Protein AF-A0A1Q7FS92-F1 (afdb_monomer_lite)

Foldseek 3Di:
DEQAEFEDDAAGAAAQDPALPPPEYENYEYQADQQDQRHHYNNGGGRVVVNCVVHVYHPHYDYHYDDDPAKDWDWAEDPVAALKIKIKIQGRVQDQKDWAQCLVRDDQQFWKFKCWPLCPPDHGQDTDGDHRGTDIGGQQFDQRDADPPCDVDGDDTPGNRITMMIMGGDD

pLDDT: mean 94.57, std 4.95, range [69.38, 98.62]

Structure (mmCIF, N/CA/C/O backbone):
data_AF-A0A1Q7FS92-F1
#
_entry.id   AF-A0A1Q7FS92-F1
#
loop_
_atom_site.group_PDB
_atom_site.id
_atom_site.type_symbol
_atom_site.label_atom_id
_atom_site.label_alt_id
_atom_site.label_comp_id
_atom_site.label_asym_id
_atom_site.label_entity_id
_atom_site.label_seq_id
_atom_site.pdbx_PDB_ins_code
_atom_site.Cartn_x
_atom_site.Cartn_y
_atom_site.Cartn_z
_atom_site.occupancy
_atom_site.B_iso_or_equiv
_atom_site.auth_seq_id
_atom_site.auth_comp_id
_atom_site.auth_asym_id
_atom_site.auth_atom_id
_atom_site.pdbx_PDB_model_num
ATOM 1 N N . MET A 1 1 ? 15.187 -10.050 -6.092 1.00 81.69 1 MET A N 1
ATOM 2 C CA . MET A 1 1 ? 13.958 -9.267 -5.834 1.00 81.69 1 MET A CA 1
ATOM 3 C C . MET A 1 1 ? 12.796 -10.089 -6.346 1.00 81.69 1 MET A C 1
ATOM 5 O O . MET A 1 1 ? 12.757 -10.322 -7.545 1.00 81.69 1 MET A O 1
ATOM 9 N N . ASN A 1 2 ? 11.911 -10.580 -5.474 1.00 92.25 2 ASN A N 1
ATOM 10 C CA . ASN A 1 2 ? 10.906 -11.571 -5.875 1.00 92.25 2 ASN A CA 1
ATOM 11 C C . ASN A 1 2 ? 9.488 -11.163 -5.467 1.00 92.25 2 ASN A C 1
ATOM 13 O O . ASN A 1 2 ? 9.304 -10.674 -4.354 1.00 92.25 2 ASN A O 1
ATOM 17 N N . ASN A 1 3 ? 8.510 -11.410 -6.344 1.00 93.25 3 ASN A N 1
ATOM 18 C CA . ASN A 1 3 ? 7.071 -11.227 -6.102 1.00 93.25 3 ASN A CA 1
ATOM 19 C C . ASN A 1 3 ? 6.657 -9.811 -5.665 1.00 93.25 3 ASN A C 1
ATOM 21 O O . ASN A 1 3 ? 5.730 -9.633 -4.873 1.00 93.25 3 ASN A O 1
ATOM 25 N N . ASN A 1 4 ? 7.343 -8.788 -6.176 1.00 92.62 4 ASN A N 1
ATOM 26 C CA . ASN A 1 4 ? 7.037 -7.399 -5.843 1.00 92.62 4 ASN A CA 1
ATOM 27 C C . ASN A 1 4 ? 6.028 -6.799 -6.815 1.00 92.62 4 ASN A C 1
ATOM 29 O O . ASN A 1 4 ? 5.906 -7.220 -7.962 1.00 92.62 4 ASN A O 1
ATOM 33 N N . THR A 1 5 ? 5.338 -5.755 -6.371 1.00 93.12 5 THR A N 1
ATOM 34 C CA . THR A 1 5 ? 4.608 -4.860 -7.268 1.00 93.12 5 THR A CA 1
ATOM 35 C C . THR A 1 5 ? 5.258 -3.495 -7.218 1.00 93.12 5 THR A C 1
ATOM 37 O O . THR A 1 5 ? 5.383 -2.909 -6.149 1.00 93.12 5 THR A O 1
ATOM 40 N N . VAL A 1 6 ? 5.694 -3.022 -8.379 1.00 93.56 6 VAL A N 1
ATOM 41 C CA . VAL A 1 6 ? 6.412 -1.759 -8.528 1.00 93.56 6 VAL A CA 1
ATOM 42 C C . VAL A 1 6 ? 5.589 -0.861 -9.434 1.00 93.56 6 VAL A C 1
ATOM 44 O O . VAL A 1 6 ? 5.214 -1.262 -10.534 1.00 93.56 6 VAL A O 1
ATOM 47 N N . VAL A 1 7 ? 5.304 0.350 -8.973 1.00 92.19 7 VAL A N 1
ATOM 48 C CA . VAL A 1 7 ? 4.514 1.345 -9.703 1.00 92.19 7 VAL A CA 1
ATOM 49 C C . VAL A 1 7 ? 5.372 2.590 -9.859 1.00 92.19 7 VAL A C 1
ATOM 51 O O . VAL A 1 7 ? 5.991 3.030 -8.892 1.00 92.19 7 VAL A O 1
ATOM 54 N N . GLY A 1 8 ? 5.438 3.146 -11.066 1.00 87.81 8 GLY A N 1
ATOM 55 C CA . GLY A 1 8 ? 6.247 4.330 -11.325 1.00 87.81 8 GLY A CA 1
ATOM 56 C C . GLY A 1 8 ? 6.034 4.897 -12.722 1.00 87.81 8 GLY A C 1
ATOM 57 O O . GLY A 1 8 ? 5.644 4.193 -13.649 1.00 87.81 8 GLY A O 1
ATOM 58 N N . THR A 1 9 ? 6.299 6.193 -12.874 1.00 87.12 9 THR A N 1
ATOM 59 C CA . THR A 1 9 ? 6.161 6.920 -14.148 1.00 87.12 9 THR A CA 1
ATOM 60 C C . THR A 1 9 ? 7.505 7.222 -14.817 1.00 87.12 9 THR A C 1
ATOM 62 O O . THR A 1 9 ? 7.544 7.497 -16.017 1.00 87.12 9 THR A O 1
ATOM 65 N N . LEU A 1 10 ? 8.609 7.133 -14.067 1.00 89.06 10 LEU A N 1
ATOM 66 C CA . LEU A 1 10 ? 9.974 7.427 -14.517 1.00 89.06 10 LEU A CA 1
ATOM 67 C C . LEU A 1 10 ? 10.794 6.130 -14.679 1.00 89.06 10 LEU A C 1
ATOM 69 O O . LEU A 1 10 ? 10.297 5.160 -15.258 1.00 89.06 10 LEU A O 1
ATOM 73 N N . GLY A 1 11 ? 12.055 6.128 -14.229 1.00 92.38 11 GLY A N 1
ATOM 74 C CA . GLY A 1 11 ? 12.917 4.943 -14.189 1.00 92.38 11 GLY A CA 1
ATOM 75 C C . GLY A 1 11 ? 12.340 3.859 -13.275 1.00 92.38 11 GLY A C 1
ATOM 76 O O . GLY A 1 11 ? 11.892 4.169 -12.174 1.00 92.38 11 GLY A O 1
ATOM 77 N N . MET A 1 12 ? 12.359 2.600 -13.722 1.00 94.31 12 MET A N 1
ATOM 78 C CA . MET A 1 12 ? 11.828 1.460 -12.958 1.00 94.31 12 MET A CA 1
ATOM 79 C C . MET A 1 12 ? 12.919 0.694 -12.216 1.00 94.31 12 MET A C 1
ATOM 81 O O . MET A 1 12 ? 12.757 0.342 -11.052 1.00 94.31 12 MET A O 1
ATOM 85 N N . VAL A 1 13 ? 14.031 0.419 -12.896 1.00 95.00 13 VAL A N 1
ATOM 86 C CA . VAL A 1 13 ? 15.175 -0.311 -12.342 1.00 95.00 13 VAL A CA 1
ATOM 87 C C . VAL A 1 13 ? 16.438 0.421 -12.751 1.00 95.00 13 VAL A C 1
ATOM 89 O O . VAL A 1 13 ? 16.561 0.823 -13.903 1.00 95.00 13 VAL A O 1
A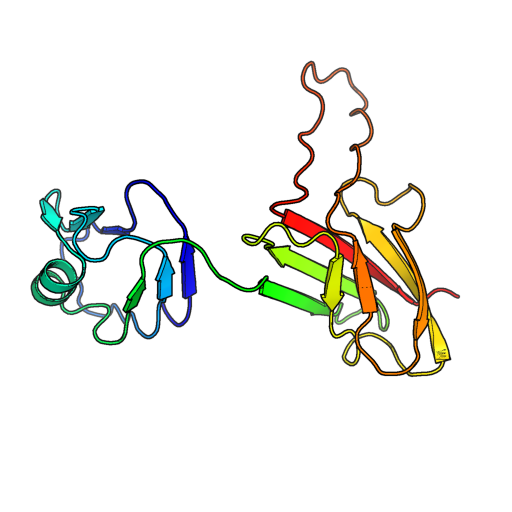TOM 92 N N . ASN A 1 14 ? 17.379 0.571 -11.823 1.00 94.44 14 ASN A N 1
ATOM 93 C CA . ASN A 1 14 ? 18.716 1.059 -12.127 1.00 94.44 14 ASN A CA 1
ATOM 94 C C . ASN A 1 14 ? 19.754 0.118 -11.517 1.00 94.44 14 ASN A C 1
ATOM 96 O O . ASN A 1 14 ? 20.053 0.201 -10.327 1.00 94.44 14 ASN A O 1
ATOM 100 N N . LEU A 1 15 ? 20.249 -0.811 -12.337 1.00 94.00 15 LEU A N 1
ATOM 101 C CA . LEU A 1 15 ? 21.253 -1.793 -11.945 1.00 94.00 15 LEU A CA 1
ATOM 102 C C . LEU A 1 15 ? 22.610 -1.420 -12.549 1.00 94.00 15 LEU A C 1
ATOM 104 O O . LEU A 1 15 ? 22.784 -1.413 -13.769 1.00 94.00 15 LEU A O 1
ATOM 108 N N . ARG A 1 16 ? 23.588 -1.124 -11.692 1.00 93.56 16 ARG A N 1
ATOM 109 C CA . ARG A 1 16 ? 24.937 -0.694 -12.106 1.00 93.56 16 ARG A CA 1
ATOM 110 C C . ARG A 1 16 ? 26.029 -1.720 -11.831 1.00 93.56 16 ARG A C 1
ATOM 112 O O . ARG A 1 16 ? 27.192 -1.462 -12.124 1.00 93.56 16 ARG A O 1
ATOM 119 N N . ASP A 1 17 ? 25.654 -2.885 -11.318 1.00 91.06 17 ASP A N 1
ATOM 120 C CA . ASP A 1 17 ? 26.620 -3.903 -10.941 1.00 91.06 17 ASP A CA 1
ATOM 121 C C . ASP A 1 17 ? 27.381 -4.466 -12.148 1.00 91.06 17 ASP A C 1
ATOM 123 O O . ASP A 1 17 ? 26.860 -4.691 -13.252 1.00 91.06 17 ASP A O 1
ATOM 127 N N . THR A 1 18 ? 28.661 -4.740 -11.908 1.00 86.62 18 THR A N 1
ATOM 128 C CA . THR A 1 18 ? 29.583 -5.330 -12.885 1.00 86.62 18 THR A CA 1
ATOM 129 C C . THR A 1 18 ? 29.322 -6.820 -13.115 1.00 86.62 18 THR A C 1
ATOM 131 O O . THR A 1 18 ? 29.848 -7.388 -14.071 1.00 86.62 18 THR A O 1
ATOM 134 N N . SER A 1 19 ? 28.457 -7.451 -12.314 1.00 89.31 19 SER A N 1
ATOM 135 C CA . SER A 1 19 ? 28.000 -8.834 -12.473 1.00 89.31 19 SER A CA 1
ATOM 136 C C . SER A 1 19 ? 26.577 -9.004 -11.938 1.00 89.31 19 SER A C 1
ATOM 138 O O . SER A 1 19 ? 26.224 -8.406 -10.929 1.00 89.31 19 SER A O 1
ATOM 140 N N . THR A 1 20 ? 25.775 -9.843 -12.597 1.00 91.94 20 THR A N 1
ATOM 141 C CA . THR A 1 20 ? 24.446 -10.276 -12.123 1.00 91.94 20 THR A CA 1
ATOM 142 C C . THR A 1 20 ? 24.471 -11.692 -11.534 1.00 91.94 20 THR A C 1
ATOM 144 O O . THR A 1 20 ? 23.435 -12.232 -11.148 1.00 91.94 20 THR A O 1
ATOM 147 N N . VAL A 1 21 ? 25.652 -12.315 -11.433 1.00 92.25 21 VAL A N 1
ATOM 148 C CA . VAL A 1 21 ? 25.813 -13.667 -10.880 1.00 92.25 21 VAL A CA 1
ATOM 149 C C . VAL A 1 21 ? 25.334 -13.707 -9.427 1.00 92.25 21 VAL A C 1
ATOM 151 O O . VAL A 1 21 ? 25.712 -12.868 -8.615 1.00 92.25 21 VAL A O 1
ATOM 154 N N . GLY A 1 22 ? 24.498 -14.696 -9.100 1.00 87.88 22 GLY A N 1
ATOM 155 C CA . GLY A 1 22 ? 23.924 -14.881 -7.761 1.00 87.88 22 GLY A CA 1
ATOM 156 C C . GLY A 1 22 ? 22.648 -14.075 -7.497 1.00 87.88 22 GLY A C 1
ATOM 157 O O . GLY A 1 22 ? 21.976 -14.313 -6.495 1.00 87.88 22 GLY A O 1
ATOM 158 N N . TRP A 1 23 ? 22.262 -13.171 -8.400 1.00 91.44 23 TRP A N 1
ATOM 159 C CA . TRP A 1 23 ? 21.005 -12.441 -8.290 1.00 91.44 23 TRP A CA 1
ATOM 160 C C . TRP A 1 23 ? 19.866 -13.295 -8.843 1.00 91.44 23 TRP A C 1
ATOM 162 O O . TRP A 1 23 ? 19.938 -13.817 -9.952 1.00 91.44 23 TRP A O 1
ATOM 172 N N . GLN A 1 24 ? 18.784 -13.414 -8.074 1.00 90.50 24 GLN A N 1
ATOM 173 C CA . GLN A 1 24 ? 17.548 -14.049 -8.526 1.00 90.50 24 GLN A CA 1
ATOM 174 C C . GLN A 1 24 ? 16.389 -13.074 -8.395 1.00 90.50 24 GLN A C 1
ATOM 176 O O . GLN A 1 24 ? 16.120 -12.529 -7.314 1.00 90.50 24 GLN A O 1
ATOM 181 N N . TRP A 1 25 ? 15.782 -12.774 -9.540 1.00 94.06 25 TRP A N 1
ATOM 182 C CA . TRP A 1 25 ? 14.650 -11.870 -9.665 1.00 94.06 25 TRP A CA 1
ATOM 183 C C . TRP A 1 25 ? 13.545 -12.589 -10.418 1.00 94.06 25 TRP A C 1
ATOM 185 O O . TRP A 1 25 ? 13.755 -13.004 -11.559 1.00 94.06 25 TRP A O 1
ATOM 195 N N . THR A 1 26 ? 12.410 -12.782 -9.755 1.00 94.88 26 THR A N 1
ATOM 196 C CA . THR A 1 26 ? 11.298 -13.561 -10.303 1.00 94.88 26 THR A CA 1
ATOM 197 C C . THR A 1 26 ? 9.947 -13.050 -9.819 1.00 94.88 26 THR A C 1
ATO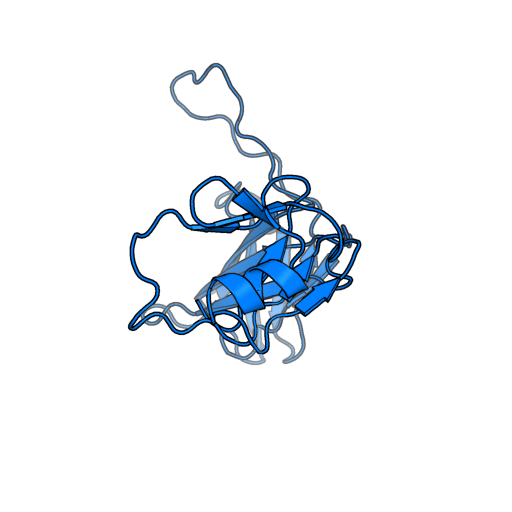M 199 O O . THR A 1 26 ? 9.776 -12.765 -8.631 1.00 94.88 26 THR A O 1
ATOM 202 N N . GLY A 1 27 ? 8.954 -13.055 -10.705 1.00 95.19 27 GLY A N 1
ATOM 203 C CA . GLY A 1 27 ? 7.551 -12.817 -10.372 1.00 95.19 27 GLY A CA 1
ATOM 204 C C . GLY A 1 27 ? 7.222 -11.369 -10.010 1.00 95.19 27 GLY A C 1
ATOM 205 O O . GLY A 1 27 ? 6.204 -11.124 -9.369 1.00 95.19 27 GLY A O 1
ATOM 206 N N . ASN A 1 28 ? 8.066 -10.398 -10.367 1.00 96.38 28 ASN A N 1
ATOM 207 C CA . ASN A 1 28 ? 7.754 -8.992 -10.128 1.00 96.38 28 ASN A CA 1
ATOM 208 C C . ASN A 1 28 ? 6.765 -8.466 -11.178 1.00 96.38 28 ASN A C 1
ATOM 210 O O . ASN A 1 28 ? 6.920 -8.704 -12.373 1.00 96.38 28 ASN A O 1
ATOM 214 N N . GLN A 1 29 ? 5.777 -7.697 -10.729 1.00 95.94 29 GLN A N 1
ATOM 215 C CA . GLN A 1 29 ? 4.825 -6.986 -11.576 1.00 95.94 29 GLN A CA 1
ATOM 216 C C . GLN A 1 29 ? 5.159 -5.492 -11.582 1.00 95.94 29 GLN A C 1
ATOM 218 O O . GLN A 1 29 ? 5.040 -4.811 -10.561 1.00 95.94 29 GLN A O 1
ATOM 223 N N . TYR A 1 30 ? 5.525 -4.972 -12.745 1.00 96.31 30 TYR A N 1
ATOM 224 C CA . TYR A 1 30 ? 5.768 -3.559 -12.993 1.00 96.31 30 TYR A CA 1
ATOM 225 C C . TYR A 1 30 ? 4.517 -2.916 -13.610 1.00 96.31 30 TYR A C 1
ATOM 227 O O . TYR A 1 30 ? 3.975 -3.401 -14.601 1.00 96.31 30 TYR A O 1
ATOM 235 N N . TRP A 1 31 ? 4.054 -1.802 -13.052 1.00 95.56 31 TRP A N 1
ATOM 236 C CA . TRP A 1 31 ? 2.996 -0.979 -13.641 1.00 95.56 31 TRP A CA 1
ATOM 237 C C . TRP A 1 31 ? 3.629 0.180 -14.404 1.00 95.56 31 T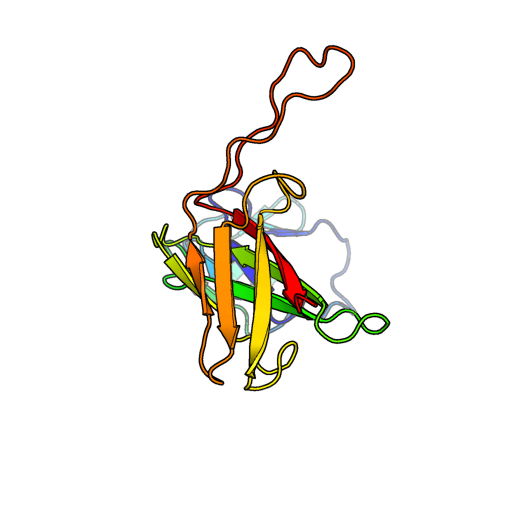RP A C 1
ATOM 239 O O . TRP A 1 31 ? 3.834 1.270 -13.872 1.00 95.56 31 TRP A O 1
ATOM 249 N N . ARG A 1 32 ? 4.047 -0.133 -15.633 1.00 95.75 32 ARG A N 1
ATOM 250 C CA . ARG A 1 32 ? 4.762 0.730 -16.574 1.00 95.75 32 ARG A CA 1
ATOM 251 C C . ARG A 1 32 ? 4.563 0.196 -17.991 1.00 95.75 32 ARG A C 1
ATOM 253 O O . ARG A 1 32 ? 4.392 -1.005 -18.181 1.00 95.75 32 ARG A O 1
ATOM 260 N N . ASP A 1 33 ? 4.630 1.083 -18.981 1.00 95.69 33 ASP A N 1
ATOM 261 C CA . ASP A 1 33 ? 4.731 0.686 -20.388 1.00 95.69 33 ASP A CA 1
ATOM 262 C C . ASP A 1 33 ? 5.939 -0.258 -20.594 1.00 95.69 33 ASP A C 1
ATOM 264 O O . ASP A 1 33 ? 7.071 0.176 -20.356 1.00 95.69 33 ASP A O 1
ATOM 268 N N . PRO A 1 34 ? 5.742 -1.518 -21.033 1.00 96.44 34 PRO A N 1
ATOM 269 C CA . PRO A 1 34 ? 6.839 -2.457 -21.274 1.00 96.44 34 PRO A CA 1
ATOM 270 C C . PRO A 1 34 ? 7.825 -1.990 -22.354 1.00 96.44 34 PRO A C 1
ATOM 272 O O . PRO A 1 34 ? 8.969 -2.447 -22.351 1.00 96.44 34 PRO A O 1
ATOM 275 N N . GLN A 1 35 ? 7.401 -1.102 -23.261 1.00 97.06 35 GLN A N 1
ATOM 276 C CA . GLN A 1 35 ? 8.221 -0.568 -24.354 1.00 97.06 35 GLN A CA 1
ATOM 277 C C . GLN A 1 35 ? 9.006 0.690 -23.958 1.00 97.06 35 GLN A C 1
ATOM 279 O O . GLN A 1 35 ? 9.908 1.117 -24.683 1.00 97.06 35 GLN A O 1
ATOM 284 N N . ALA A 1 36 ? 8.707 1.290 -22.803 1.00 96.69 36 ALA A N 1
ATOM 285 C CA . ALA A 1 36 ? 9.462 2.435 -22.324 1.00 96.69 36 ALA A CA 1
ATOM 286 C C . ALA A 1 36 ? 10.902 2.023 -21.984 1.00 96.69 36 ALA A C 1
ATOM 288 O O . ALA A 1 36 ? 11.138 1.055 -21.263 1.00 96.69 36 ALA A O 1
ATOM 289 N N . LYS A 1 37 ? 11.884 2.800 -22.452 1.00 97.38 37 LYS A N 1
ATOM 290 C CA . LYS A 1 37 ? 13.301 2.580 -22.133 1.00 97.38 37 LYS A CA 1
ATOM 291 C C . LYS A 1 37 ? 13.633 3.112 -20.738 1.00 97.38 37 LYS A C 1
ATOM 293 O O . LYS A 1 37 ? 14.241 4.169 -20.601 1.00 97.38 37 LYS A O 1
ATOM 298 N N . VAL A 1 38 ? 13.163 2.413 -19.707 1.00 97.00 38 VAL A N 1
ATOM 299 C CA . VAL A 1 38 ? 13.238 2.841 -18.295 1.00 97.00 38 VAL A CA 1
ATOM 300 C C . VAL A 1 38 ? 13.763 1.763 -17.346 1.00 97.00 38 VAL A C 1
ATOM 302 O O . VAL A 1 38 ? 13.788 1.971 -16.131 1.00 97.00 38 VAL A O 1
ATOM 305 N N . TRP A 1 39 ? 14.201 0.624 -17.882 1.00 97.31 39 TRP A N 1
ATOM 306 C CA . TRP A 1 39 ? 14.985 -0.357 -17.142 1.00 97.31 39 TRP A CA 1
ATOM 307 C C . TRP A 1 39 ? 16.455 -0.163 -17.498 1.00 97.31 39 TRP A C 1
ATOM 309 O O . TRP A 1 39 ? 16.887 -0.463 -18.610 1.00 97.31 39 TRP A O 1
ATOM 319 N N . THR A 1 40 ? 17.219 0.398 -16.569 1.00 97.12 40 THR A N 1
ATOM 320 C CA . THR A 1 40 ? 18.623 0.742 -16.771 1.00 97.12 40 THR A CA 1
ATOM 321 C C . THR A 1 40 ? 19.525 -0.408 -16.330 1.00 97.12 40 THR A C 1
ATOM 323 O O . THR A 1 40 ? 19.386 -0.939 -15.223 1.00 97.12 40 THR A O 1
ATOM 326 N N . PHE A 1 41 ? 20.479 -0.771 -17.186 1.00 96.19 41 PHE A N 1
ATOM 327 C CA . PHE A 1 41 ? 21.592 -1.654 -16.853 1.00 96.19 41 PHE A CA 1
ATOM 328 C C . PHE A 1 41 ? 22.897 -1.064 -17.390 1.00 96.19 41 PHE A C 1
ATOM 330 O O . PHE A 1 41 ? 22.993 -0.787 -18.585 1.00 96.19 41 PHE A O 1
ATOM 337 N N . ARG A 1 42 ? 23.883 -0.844 -16.505 1.00 94.31 42 ARG A N 1
ATOM 338 C CA . ARG A 1 42 ? 25.204 -0.262 -16.844 1.00 94.31 42 ARG A CA 1
ATOM 339 C C . ARG A 1 42 ? 25.090 0.985 -17.733 1.00 94.31 42 ARG A C 1
ATOM 341 O O . ARG A 1 42 ? 25.643 1.047 -18.826 1.00 94.31 42 ARG A O 1
ATOM 348 N N . ASP A 1 43 ? 24.282 1.935 -17.262 1.00 93.62 43 ASP A N 1
ATOM 349 C CA . ASP A 1 43 ? 23.999 3.233 -17.898 1.00 93.62 43 ASP A CA 1
ATOM 350 C C . ASP A 1 43 ? 23.289 3.180 -19.260 1.00 93.62 43 ASP A C 1
ATOM 352 O O . ASP A 1 43 ? 23.043 4.216 -19.875 1.00 93.62 43 ASP A O 1
ATOM 356 N N . THR A 1 44 ? 22.865 1.995 -19.703 1.00 96.44 44 THR A N 1
ATOM 357 C CA . THR A 1 44 ? 22.018 1.837 -20.886 1.00 96.44 44 THR A CA 1
ATOM 358 C C . THR A 1 44 ? 20.568 1.621 -20.474 1.00 96.44 44 THR A C 1
ATOM 360 O O . THR A 1 44 ? 20.274 0.809 -19.597 1.00 96.44 44 THR A O 1
ATOM 363 N N . ASN A 1 45 ? 19.654 2.345 -21.117 1.00 97.62 45 ASN A N 1
ATOM 364 C CA . ASN A 1 45 ? 18.217 2.232 -20.888 1.00 97.62 45 ASN A CA 1
ATOM 365 C C . ASN A 1 45 ? 17.574 1.274 -21.894 1.00 97.62 45 ASN A C 1
ATOM 367 O O . ASN A 1 45 ? 17.674 1.473 -23.107 1.00 97.62 45 ASN A O 1
ATOM 371 N N . TYR A 1 46 ? 16.849 0.286 -21.381 1.00 98.25 46 TYR A N 1
ATOM 372 C CA . TYR A 1 46 ? 16.206 -0.774 -22.149 1.00 98.25 46 TYR A CA 1
ATOM 373 C C . TYR A 1 46 ? 14.691 -0.781 -21.925 1.00 98.25 46 TYR A C 1
ATOM 375 O O . TYR A 1 46 ? 14.207 -0.369 -20.865 1.00 98.25 46 TYR A O 1
ATOM 383 N N . ALA A 1 47 ? 13.951 -1.278 -22.920 1.00 98.06 47 ALA A N 1
ATOM 384 C CA . ALA A 1 47 ? 12.612 -1.819 -22.699 1.00 98.06 47 ALA A CA 1
ATOM 385 C C . ALA A 1 47 ? 12.716 -3.092 -21.838 1.00 98.06 47 ALA A C 1
ATOM 387 O O . ALA A 1 47 ? 13.777 -3.721 -21.799 1.00 98.06 47 ALA A O 1
ATOM 388 N N . LEU A 1 48 ? 11.641 -3.499 -21.154 1.00 97.44 48 LEU A N 1
ATOM 389 C CA . LEU A 1 48 ? 11.726 -4.607 -20.189 1.00 97.44 48 LEU A CA 1
ATOM 390 C C . LEU A 1 48 ? 12.238 -5.905 -20.839 1.00 97.44 48 LEU A C 1
ATOM 392 O O . LEU A 1 48 ? 13.060 -6.600 -20.248 1.00 97.44 48 LEU A O 1
ATOM 396 N N . ALA A 1 49 ? 11.768 -6.233 -22.045 1.00 97.94 49 ALA A N 1
ATOM 397 C CA . ALA A 1 49 ? 12.179 -7.451 -22.744 1.00 97.94 49 ALA A CA 1
ATOM 398 C C . ALA A 1 49 ? 13.695 -7.473 -23.009 1.00 97.94 49 ALA A C 1
ATOM 400 O O . ALA A 1 49 ? 14.367 -8.438 -22.645 1.00 97.94 49 ALA A O 1
ATOM 401 N N . ASP A 1 50 ? 14.239 -6.382 -23.550 1.00 98.19 50 ASP A N 1
ATOM 402 C CA . ASP A 1 50 ? 15.671 -6.263 -23.842 1.00 98.19 50 ASP A CA 1
ATOM 403 C C . ASP A 1 50 ? 16.510 -6.237 -22.560 1.00 98.19 50 ASP A C 1
ATOM 405 O O . ASP A 1 50 ? 17.594 -6.817 -22.508 1.00 98.19 50 ASP A O 1
ATOM 409 N N . TRP A 1 51 ? 15.995 -5.618 -21.494 1.00 97.25 51 TRP A N 1
ATOM 410 C CA . TRP A 1 51 ? 16.662 -5.585 -20.194 1.00 97.25 51 TRP A CA 1
ATOM 411 C C . TRP A 1 51 ? 16.841 -6.989 -19.606 1.00 97.25 51 TRP A C 1
ATOM 413 O O . TRP A 1 51 ? 17.913 -7.320 -19.094 1.00 97.25 51 TRP A O 1
ATOM 423 N N . LYS A 1 52 ? 15.813 -7.841 -19.705 1.00 96.56 52 LYS A N 1
ATOM 424 C CA . LYS A 1 52 ? 15.887 -9.238 -19.248 1.00 96.56 52 LYS A CA 1
ATOM 425 C C . LYS A 1 52 ? 16.938 -10.025 -20.022 1.00 96.56 52 LYS A C 1
ATOM 427 O O . LYS A 1 52 ? 17.686 -10.789 -19.421 1.00 96.56 52 LYS A O 1
ATOM 432 N N . VAL A 1 53 ? 17.025 -9.816 -21.337 1.00 96.50 53 VAL A N 1
ATOM 433 C CA . VAL A 1 53 ? 18.055 -10.445 -22.179 1.00 96.50 53 VAL A CA 1
ATOM 434 C C . VAL A 1 53 ? 19.449 -9.958 -21.780 1.00 96.50 53 VAL A C 1
ATOM 436 O O . VAL A 1 53 ? 20.354 -10.771 -21.619 1.00 96.50 53 VAL A O 1
ATOM 439 N N . ALA A 1 54 ? 19.620 -8.651 -21.563 1.00 95.38 54 ALA A N 1
ATOM 440 C CA . ALA A 1 54 ? 20.910 -8.057 -21.216 1.00 95.38 54 ALA A CA 1
ATOM 441 C C . ALA A 1 54 ? 21.427 -8.471 -19.826 1.00 95.38 54 ALA A C 1
ATOM 443 O O . ALA A 1 54 ? 22.638 -8.534 -19.613 1.00 95.38 54 ALA A O 1
ATOM 444 N N . THR A 1 55 ? 20.529 -8.737 -18.875 1.00 95.19 55 THR A N 1
ATOM 445 C CA . THR A 1 55 ? 20.888 -9.019 -17.473 1.00 95.19 55 THR A CA 1
ATOM 446 C C . THR A 1 55 ? 20.803 -10.493 -17.088 1.00 95.19 55 THR A C 1
ATOM 448 O O . THR A 1 55 ? 21.458 -10.906 -16.128 1.00 95.19 55 THR A O 1
ATOM 451 N N . GLY A 1 56 ? 19.977 -11.274 -17.790 1.00 95.12 56 GLY A N 1
ATOM 452 C CA . GLY A 1 56 ? 19.573 -12.619 -17.380 1.00 95.12 56 GLY A CA 1
ATOM 453 C C . GLY A 1 56 ? 18.615 -12.646 -16.179 1.00 95.12 56 GLY A C 1
ATOM 454 O O . GLY A 1 56 ? 18.354 -13.718 -15.636 1.00 95.12 56 GLY A O 1
ATOM 455 N N . LEU A 1 57 ? 18.102 -11.493 -15.736 1.00 95.19 57 LEU A N 1
ATOM 456 C CA . LEU A 1 57 ? 17.241 -11.361 -14.558 1.00 95.19 57 LEU A CA 1
ATOM 457 C C . LEU A 1 57 ? 15.767 -11.210 -14.946 1.00 95.19 57 LEU A C 1
ATOM 459 O O . LEU A 1 57 ? 15.436 -10.794 -16.053 1.00 95.19 57 LEU A O 1
ATOM 463 N N . GLY A 1 58 ? 14.862 -11.517 -14.012 1.00 94.94 58 GLY A N 1
ATOM 464 C CA . GLY A 1 58 ? 13.444 -11.187 -14.160 1.00 94.94 58 GLY A CA 1
ATOM 465 C C . GLY A 1 58 ? 12.733 -11.983 -15.251 1.00 94.94 58 GLY A C 1
ATOM 466 O O . GLY A 1 58 ? 11.779 -11.480 -15.841 1.00 94.94 58 GLY A O 1
ATOM 467 N N . ALA A 1 59 ? 13.173 -13.209 -15.559 1.00 95.31 59 ALA A N 1
ATOM 468 C CA . ALA A 1 59 ? 12.593 -14.017 -16.639 1.00 95.31 59 ALA A CA 1
ATOM 469 C C . ALA A 1 59 ? 11.054 -14.087 -16.554 1.00 95.31 59 ALA A C 1
ATOM 471 O O . ALA A 1 59 ? 10.365 -13.915 -17.560 1.00 95.31 59 ALA A O 1
ATOM 472 N N . THR A 1 60 ? 10.518 -14.221 -15.339 1.00 96.25 60 THR A N 1
ATOM 473 C CA . THR A 1 60 ? 9.077 -14.284 -15.056 1.00 96.25 60 THR A CA 1
ATOM 474 C C . THR A 1 60 ? 8.427 -12.941 -14.716 1.00 96.25 60 THR A C 1
ATOM 476 O O . THR A 1 60 ? 7.220 -12.902 -14.494 1.00 96.25 60 THR A O 1
ATOM 479 N N . ASP A 1 61 ? 9.182 -11.844 -14.684 1.00 97.00 61 ASP A N 1
ATOM 480 C CA . ASP A 1 61 ? 8.641 -10.520 -14.370 1.00 97.00 61 ASP A CA 1
ATOM 481 C C . ASP A 1 61 ? 7.719 -10.025 -15.493 1.00 97.00 61 ASP A C 1
ATOM 483 O O . ASP A 1 61 ? 7.866 -10.412 -16.649 1.00 97.00 61 ASP A O 1
ATOM 487 N N . GLN A 1 62 ? 6.767 -9.151 -15.198 1.00 96.62 62 GLN A N 1
ATOM 488 C CA . GLN A 1 62 ? 5.821 -8.631 -16.189 1.00 96.62 62 GLN A CA 1
ATOM 489 C C . GLN A 1 62 ? 5.706 -7.117 -16.077 1.00 96.62 62 GLN A C 1
ATOM 491 O O . GLN A 1 62 ? 5.861 -6.565 -14.990 1.00 96.62 62 GLN A O 1
ATOM 496 N N . ALA A 1 63 ? 5.428 -6.443 -17.194 1.00 96.88 63 ALA A N 1
ATOM 497 C CA . ALA A 1 63 ? 5.089 -5.024 -17.206 1.00 96.88 63 ALA A CA 1
ATOM 498 C C . ALA A 1 63 ? 3.734 -4.798 -17.872 1.00 96.88 63 ALA A C 1
ATOM 500 O O . ALA A 1 63 ? 3.437 -5.364 -18.924 1.00 96.88 63 ALA A O 1
ATOM 501 N N . THR A 1 64 ? 2.915 -3.958 -17.250 1.00 95.75 64 THR A N 1
ATOM 502 C CA . THR A 1 64 ? 1.582 -3.595 -17.731 1.00 95.75 64 THR A CA 1
ATOM 503 C C . THR A 1 64 ? 1.408 -2.087 -17.634 1.00 95.75 64 THR A C 1
ATOM 505 O O . THR A 1 64 ? 1.697 -1.492 -16.598 1.00 95.75 64 THR A O 1
ATOM 508 N N . LEU A 1 65 ? 0.938 -1.459 -18.712 1.00 94.25 65 LEU A N 1
ATOM 509 C CA . LEU A 1 65 ? 0.645 -0.029 -18.723 1.00 94.25 65 LEU A CA 1
ATOM 510 C C . LEU A 1 65 ? -0.503 0.301 -17.754 1.00 94.25 65 LEU A C 1
ATOM 512 O O . LEU A 1 65 ? -1.488 -0.430 -17.681 1.00 94.25 65 LEU A O 1
ATOM 516 N N . GLY A 1 66 ? -0.394 1.435 -17.062 1.00 90.69 66 GLY A N 1
ATOM 517 C CA . GLY A 1 66 ? -1.411 1.934 -16.138 1.00 90.69 66 GLY A CA 1
ATOM 518 C C . GLY A 1 66 ? -0.989 1.769 -14.683 1.00 90.69 66 GLY A C 1
ATOM 519 O O . GLY A 1 66 ? 0.186 1.913 -14.358 1.00 90.69 66 GLY A O 1
ATOM 520 N N . GLN A 1 67 ? -1.958 1.480 -13.820 1.00 89.94 67 GLN A N 1
ATOM 521 C CA . GLN A 1 67 ? -1.780 1.329 -12.377 1.00 89.94 67 GLN A CA 1
ATOM 522 C C . GLN A 1 67 ? -2.553 0.107 -11.865 1.00 89.94 67 GLN A C 1
ATOM 524 O O . GLN A 1 67 ? -3.488 -0.333 -12.542 1.00 89.94 67 GLN A O 1
ATOM 529 N N . PRO A 1 68 ? -2.211 -0.432 -10.678 1.00 93.56 68 PRO A N 1
ATOM 530 C CA . PRO A 1 68 ? -2.972 -1.519 -10.075 1.00 93.56 68 PRO A CA 1
ATOM 531 C C . PRO A 1 68 ? -4.471 -1.212 -10.039 1.00 93.56 68 PRO A C 1
ATOM 533 O O . PRO A 1 68 ? -4.882 -0.186 -9.507 1.00 93.56 68 PRO A O 1
ATOM 536 N N . GLY A 1 69 ? -5.289 -2.118 -10.582 1.00 93.31 69 GLY A N 1
ATOM 537 C CA . GLY A 1 69 ? -6.751 -1.977 -10.583 1.00 93.31 69 GLY A CA 1
ATOM 538 C C . GLY A 1 69 ? -7.412 -2.289 -9.236 1.00 93.31 69 GLY A C 1
ATOM 539 O O . GLY A 1 69 ? -8.612 -2.087 -9.085 1.00 93.31 69 GLY A O 1
ATOM 540 N N . GLN A 1 70 ? -6.645 -2.789 -8.266 1.00 94.00 70 GLN A N 1
ATOM 541 C CA . GLN A 1 70 ? -7.109 -3.106 -6.917 1.00 94.00 70 GLN A CA 1
ATOM 542 C C . GLN A 1 70 ? -6.125 -2.564 -5.872 1.00 94.00 70 GLN A C 1
ATOM 544 O O . GLN A 1 70 ? -4.916 -2.539 -6.139 1.00 94.00 70 GLN A O 1
ATOM 549 N N . PRO A 1 71 ? -6.612 -2.167 -4.683 1.00 95.69 71 PRO A N 1
ATOM 550 C CA . PRO A 1 71 ? -5.756 -1.831 -3.555 1.00 95.69 71 PRO A CA 1
ATOM 551 C C . PRO A 1 71 ? -4.902 -3.028 -3.125 1.00 95.69 71 PRO A C 1
ATOM 553 O O . PRO A 1 71 ? -5.268 -4.188 -3.334 1.00 95.69 71 PRO A O 1
ATOM 556 N N . ARG A 1 72 ? -3.771 -2.760 -2.472 1.00 95.25 72 ARG A N 1
ATOM 557 C CA . ARG A 1 72 ? -2.982 -3.788 -1.779 1.00 95.25 72 ARG A CA 1
ATOM 558 C C . ARG A 1 72 ? -3.031 -3.53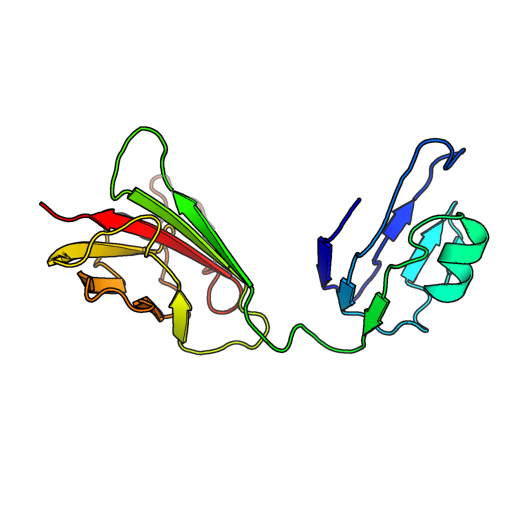1 -0.290 1.00 95.25 72 ARG A C 1
ATOM 560 O O . ARG A 1 72 ? -2.668 -2.453 0.171 1.00 95.25 72 ARG A O 1
ATOM 567 N N . VAL A 1 73 ? -3.472 -4.550 0.431 1.00 97.44 73 VAL A N 1
ATOM 568 C CA . VAL A 1 73 ? -3.680 -4.521 1.873 1.00 97.44 73 VAL A CA 1
ATOM 569 C C . VAL A 1 73 ? -2.662 -5.443 2.526 1.00 97.44 73 VAL A C 1
ATOM 571 O O . VAL A 1 73 ? -2.514 -6.598 2.128 1.00 97.44 73 VAL A O 1
ATOM 574 N N . PHE A 1 74 ? -1.978 -4.934 3.541 1.00 97.56 74 PHE A N 1
ATOM 575 C CA . PHE A 1 74 ? -1.068 -5.698 4.380 1.00 97.56 74 PHE A CA 1
ATOM 576 C C . PHE A 1 74 ? -1.512 -5.555 5.827 1.00 97.56 74 PHE A C 1
ATOM 578 O O . PHE A 1 74 ? -1.563 -4.443 6.343 1.00 97.56 74 PHE A O 1
ATOM 585 N N . VAL A 1 75 ? -1.807 -6.670 6.492 1.00 98.31 75 VAL A N 1
ATOM 586 C CA . VAL A 1 75 ? -2.158 -6.682 7.915 1.00 98.31 75 VAL A CA 1
ATOM 587 C C . VAL A 1 75 ? -1.056 -7.396 8.677 1.00 98.31 75 VAL A C 1
ATOM 589 O O . VAL A 1 75 ? -0.756 -8.561 8.422 1.00 98.31 75 VAL A O 1
ATOM 592 N N . ARG A 1 76 ? -0.444 -6.688 9.623 1.00 98.12 76 ARG A N 1
ATOM 593 C CA . ARG A 1 76 ? 0.588 -7.222 10.507 1.00 98.12 76 ARG A CA 1
ATOM 594 C C . ARG A 1 76 ? 0.072 -7.230 11.938 1.00 98.12 76 ARG A C 1
ATOM 596 O O . ARG A 1 76 ? 0.087 -6.199 12.610 1.00 98.12 76 ARG A O 1
ATOM 603 N N . ALA A 1 77 ? -0.362 -8.402 12.394 1.00 97.94 77 ALA A N 1
ATOM 604 C CA . ALA A 1 77 ? -0.727 -8.624 13.787 1.00 97.94 77 ALA A CA 1
ATOM 605 C C . ALA A 1 77 ? 0.476 -8.403 14.718 1.00 97.94 77 ALA A C 1
ATOM 607 O O . ALA A 1 77 ? 1.617 -8.739 14.382 1.00 97.94 77 ALA A O 1
ATOM 608 N N . ASN A 1 78 ? 0.221 -7.836 15.893 1.00 97.44 78 ASN A N 1
ATOM 609 C CA . ASN A 1 78 ? 1.212 -7.714 16.949 1.00 97.44 78 ASN A CA 1
ATOM 610 C C . ASN A 1 78 ? 1.349 -9.065 17.666 1.00 97.44 78 ASN A C 1
ATOM 612 O O . ASN A 1 78 ? 0.389 -9.592 18.220 1.00 97.44 78 ASN A O 1
ATOM 616 N N . GLN A 1 79 ? 2.562 -9.611 17.669 1.00 95.69 79 GLN A N 1
ATOM 617 C CA . GLN A 1 79 ? 2.869 -10.905 18.286 1.00 95.69 79 GLN A CA 1
ATOM 618 C C . GLN A 1 79 ? 2.797 -10.900 19.825 1.00 95.69 79 GLN A C 1
ATOM 620 O O . GLN A 1 79 ? 2.737 -11.966 20.428 1.00 95.69 79 GLN A O 1
ATOM 625 N N . TYR A 1 80 ? 2.807 -9.723 20.459 1.00 96.06 80 TYR A N 1
ATOM 626 C CA . TYR A 1 80 ? 2.828 -9.570 21.919 1.00 96.06 80 TYR A CA 1
ATOM 627 C C . TYR A 1 80 ? 1.521 -9.012 22.493 1.00 96.06 80 TYR A C 1
ATOM 629 O O . TYR A 1 80 ? 1.298 -9.093 23.697 1.00 96.06 80 TYR A O 1
ATOM 637 N N . GLU A 1 81 ? 0.647 -8.470 21.645 1.00 95.94 81 GLU A N 1
ATOM 638 C CA . GLU A 1 81 ? -0.621 -7.857 22.046 1.00 95.94 81 GLU A CA 1
ATOM 639 C C . GLU A 1 81 ? -1.755 -8.411 21.170 1.00 95.94 81 GLU A C 1
ATOM 641 O O . GLU A 1 81 ? -2.049 -7.856 20.106 1.00 95.94 81 GLU A O 1
ATOM 646 N N . PRO A 1 82 ? -2.393 -9.525 21.580 1.00 96.12 82 PRO A N 1
ATOM 647 C CA . PRO A 1 82 ? -3.523 -10.092 20.851 1.00 96.12 82 PRO A CA 1
ATOM 648 C C . PRO A 1 82 ? -4.650 -9.071 20.658 1.00 96.12 82 PRO A C 1
ATOM 650 O O . PRO A 1 82 ? -5.014 -8.355 21.590 1.00 96.12 82 PRO A O 1
ATOM 653 N N . GLY A 1 83 ? -5.225 -9.024 19.455 1.00 97.31 83 GLY A N 1
ATOM 654 C CA . GLY A 1 83 ? -6.227 -8.018 19.095 1.00 97.31 83 GLY A CA 1
ATOM 655 C C . GLY A 1 83 ? -5.644 -6.703 18.575 1.00 97.31 83 GLY A C 1
ATOM 656 O O . GLY A 1 83 ? -6.412 -5.796 18.271 1.00 97.31 83 GLY A O 1
ATOM 657 N N . ARG A 1 84 ? -4.315 -6.576 18.450 1.00 98.31 84 ARG A N 1
ATOM 658 C CA . ARG A 1 84 ? -3.656 -5.387 17.895 1.00 98.31 84 ARG A CA 1
ATOM 659 C C . ARG A 1 84 ? -2.967 -5.691 16.568 1.00 98.31 84 ARG A C 1
ATOM 661 O O . ARG A 1 84 ? -2.281 -6.704 16.441 1.00 98.31 84 ARG A O 1
ATOM 668 N N . ALA A 1 85 ? -3.096 -4.802 15.586 1.00 98.50 85 ALA A N 1
ATOM 669 C CA . ALA A 1 85 ? -2.402 -4.914 14.303 1.00 98.50 85 ALA A CA 1
ATOM 670 C C . ALA A 1 85 ? -2.137 -3.552 13.657 1.00 98.50 85 ALA A C 1
ATOM 672 O O . ALA A 1 85 ? -2.824 -2.574 13.941 1.00 98.50 85 ALA A O 1
ATOM 673 N N . ILE A 1 86 ? -1.168 -3.516 12.742 1.00 98.62 86 ILE A N 1
ATOM 674 C CA . ILE A 1 86 ? -1.043 -2.439 11.756 1.00 98.62 86 ILE A CA 1
ATOM 675 C C . ILE A 1 86 ? -1.607 -2.938 10.429 1.00 98.62 86 ILE A C 1
ATOM 677 O O . ILE A 1 86 ? -1.163 -3.972 9.927 1.00 98.62 86 ILE A O 1
ATOM 681 N N . ALA A 1 87 ? -2.563 -2.207 9.864 1.00 98.50 87 ALA A N 1
ATOM 682 C CA . ALA A 1 87 ? -3.077 -2.432 8.520 1.00 98.50 87 ALA A CA 1
ATOM 683 C C . ALA A 1 87 ? -2.580 -1.319 7.588 1.00 98.50 87 ALA A C 1
ATOM 685 O O . ALA A 1 87 ? -2.884 -0.151 7.801 1.00 98.50 87 ALA A O 1
ATOM 686 N N . THR A 1 88 ? -1.813 -1.663 6.560 1.00 98.50 88 THR A N 1
ATOM 687 C CA . THR A 1 88 ? -1.326 -0.734 5.532 1.00 98.50 88 THR A CA 1
ATOM 688 C C . THR A 1 88 ? -2.102 -0.961 4.247 1.00 98.50 88 THR A C 1
ATOM 690 O O . THR A 1 88 ? -2.133 -2.084 3.740 1.00 98.50 88 THR A O 1
ATOM 693 N N . VAL A 1 89 ? -2.690 0.100 3.701 1.00 98.25 89 VAL A N 1
ATOM 694 C CA . VAL A 1 89 ? -3.450 0.054 2.454 1.00 98.25 89 VAL A CA 1
ATOM 695 C C . VAL A 1 89 ? -2.812 0.990 1.436 1.00 98.25 89 VAL A C 1
ATOM 697 O O . VAL A 1 89 ? -2.818 2.205 1.607 1.00 98.25 89 VAL A O 1
ATOM 700 N N . PHE A 1 90 ? -2.293 0.413 0.355 1.00 96.75 90 PHE A N 1
ATOM 701 C CA . PHE A 1 90 ? -1.933 1.150 -0.853 1.00 96.75 90 PHE A CA 1
ATOM 702 C C . PHE A 1 90 ? -3.128 1.142 -1.805 1.00 96.75 90 PHE A C 1
ATOM 704 O O . PHE A 1 90 ? -3.544 0.079 -2.274 1.00 96.75 90 PHE A O 1
ATOM 711 N N . ASN A 1 91 ? -3.687 2.310 -2.092 1.00 96.62 91 ASN A N 1
ATOM 712 C CA . ASN A 1 91 ? -4.964 2.473 -2.780 1.00 96.62 91 ASN A CA 1
ATOM 713 C C . ASN A 1 91 ? -4.796 3.238 -4.096 1.00 96.62 91 ASN A C 1
ATOM 715 O O . ASN A 1 91 ? -5.416 4.269 -4.320 1.00 96.62 91 ASN A O 1
ATOM 719 N N . TRP A 1 92 ? -3.993 2.685 -5.009 1.00 93.19 92 TRP A N 1
ATOM 720 C CA . TRP A 1 92 ? -3.820 3.235 -6.363 1.00 93.19 92 TRP A CA 1
ATOM 721 C C . TRP A 1 92 ? -5.127 3.496 -7.136 1.00 93.19 92 TRP A C 1
ATOM 723 O O . TRP A 1 92 ? -5.168 4.464 -7.889 1.00 93.19 92 TRP A O 1
ATOM 733 N N . PRO A 1 93 ? -6.211 2.702 -6.992 1.00 93.81 93 PRO A N 1
ATOM 734 C CA . PRO A 1 93 ? -7.468 3.014 -7.675 1.00 93.81 93 PRO A CA 1
ATOM 735 C C . PRO A 1 93 ? -8.251 4.181 -7.053 1.00 93.81 93 PRO A C 1
ATOM 737 O O . PRO A 1 93 ? -9.322 4.506 -7.560 1.00 93.81 93 PRO A O 1
ATOM 740 N N . HIS A 1 94 ? -7.772 4.771 -5.952 1.00 95.31 94 HIS A N 1
ATOM 741 C CA . HIS A 1 94 ? -8.454 5.818 -5.186 1.00 95.31 94 HIS A CA 1
ATOM 742 C C . HIS A 1 94 ? -9.881 5.423 -4.764 1.00 95.31 94 HIS A C 1
ATOM 744 O O . HIS A 1 94 ? -10.813 6.227 -4.827 1.00 95.31 94 HIS A O 1
ATOM 750 N N . GLN A 1 95 ? -10.079 4.172 -4.333 1.00 97.19 95 GLN A N 1
ATOM 751 C CA . GLN A 1 95 ? -11.367 3.741 -3.783 1.00 97.19 95 GLN A CA 1
ATOM 752 C C . GLN A 1 95 ? -11.670 4.544 -2.513 1.00 97.19 95 GLN A C 1
ATOM 754 O O . GLN A 1 95 ? -10.768 4.771 -1.712 1.00 97.19 95 GLN A O 1
ATOM 759 N N . GLY A 1 96 ? -12.925 4.955 -2.304 1.00 97.62 96 GLY A N 1
ATOM 760 C CA . GLY A 1 96 ? -13.312 5.701 -1.096 1.00 97.62 96 GLY A CA 1
ATOM 761 C C . GLY A 1 96 ? -13.264 4.857 0.183 1.00 97.62 96 GLY A C 1
ATOM 762 O O . GLY A 1 96 ? -13.068 5.383 1.277 1.00 97.62 96 GLY A O 1
ATOM 763 N N . THR A 1 97 ? -13.402 3.541 0.039 1.00 98.12 97 THR A N 1
ATOM 764 C CA . THR A 1 97 ? -13.345 2.564 1.128 1.00 98.12 97 THR A CA 1
ATOM 765 C C . THR A 1 97 ? -12.723 1.266 0.635 1.00 98.12 97 THR A C 1
ATOM 767 O O . THR A 1 97 ? -12.961 0.888 -0.512 1.00 98.12 97 THR A O 1
ATOM 770 N N . VAL A 1 98 ? -12.012 0.550 1.504 1.00 98.44 98 VAL A N 1
ATOM 771 C CA . VAL A 1 98 ? -11.362 -0.724 1.176 1.00 98.44 98 VAL A CA 1
ATOM 772 C C . VAL A 1 98 ? -11.743 -1.793 2.205 1.00 98.44 98 VAL A C 1
ATOM 774 O O . VAL A 1 98 ? -11.611 -1.549 3.406 1.00 98.44 98 VAL A O 1
ATOM 777 N N . PRO A 1 99 ? -12.214 -2.981 1.778 1.00 98.19 99 PRO A N 1
ATOM 778 C CA . PRO A 1 99 ? -12.436 -4.102 2.683 1.00 98.19 99 PRO A CA 1
ATOM 779 C C . PRO A 1 99 ? -11.099 -4.695 3.145 1.00 98.19 99 PRO A C 1
ATOM 781 O O . PRO A 1 99 ? -10.248 -5.046 2.327 1.00 98.19 99 PRO A O 1
ATOM 784 N N . VAL A 1 100 ? -10.927 -4.843 4.458 1.00 98.44 100 VAL A N 1
ATOM 785 C CA . VAL A 1 100 ? -9.725 -5.411 5.080 1.00 98.44 100 VAL A CA 1
ATOM 786 C C . VAL A 1 100 ? -10.090 -6.645 5.896 1.00 98.44 100 VAL A C 1
ATOM 788 O O . VAL A 1 100 ? -10.966 -6.602 6.760 1.00 98.44 100 VAL A O 1
ATOM 791 N N . ASP A 1 101 ? -9.405 -7.755 5.628 1.00 98.06 101 ASP A N 1
ATOM 792 C CA . ASP A 1 101 ? -9.528 -8.977 6.422 1.00 98.06 101 ASP A CA 1
ATOM 793 C C . ASP A 1 101 ? -8.764 -8.831 7.747 1.00 98.06 101 ASP A C 1
ATOM 795 O O . ASP A 1 101 ? -7.541 -8.677 7.764 1.00 98.06 101 ASP A O 1
ATOM 799 N N . LEU A 1 102 ? -9.499 -8.875 8.860 1.00 98.06 102 LEU A N 1
ATOM 800 C CA . LEU A 1 102 ? -8.966 -8.801 10.221 1.00 98.06 102 LEU A CA 1
ATOM 801 C C . LEU A 1 102 ? -9.169 -10.108 11.000 1.00 98.06 102 LEU A C 1
ATOM 803 O O . LEU A 1 102 ? -8.975 -10.127 12.213 1.00 98.06 102 LEU A O 1
ATOM 807 N N . SER A 1 103 ? -9.520 -11.211 10.332 1.00 97.50 103 SER A N 1
ATOM 808 C CA . SER A 1 103 ? -9.795 -12.509 10.968 1.00 97.50 103 SER A CA 1
ATOM 809 C C . SER A 1 103 ? -8.594 -13.099 11.715 1.00 97.50 103 SER A C 1
ATOM 811 O O . SER A 1 103 ? -8.762 -13.786 12.720 1.00 97.50 103 SER A O 1
ATOM 813 N N . GLY A 1 104 ? -7.373 -12.785 11.273 1.00 95.94 104 GLY A N 1
ATOM 814 C CA . GLY A 1 104 ? -6.132 -13.128 11.977 1.00 95.94 104 GLY A CA 1
ATOM 815 C C . GLY A 1 104 ? -5.816 -12.240 13.190 1.00 95.94 104 GLY A C 1
ATOM 816 O O . GLY A 1 104 ? -4.830 -12.492 13.879 1.00 95.94 104 GLY A O 1
ATOM 817 N N . VAL A 1 105 ? -6.609 -11.192 13.441 1.00 97.81 105 VAL A N 1
ATOM 818 C CA . VAL A 1 105 ? -6.382 -10.188 14.498 1.00 97.81 105 VAL A CA 1
ATOM 819 C C . VAL A 1 105 ? -7.514 -10.195 15.527 1.00 97.81 105 VAL A C 1
ATOM 821 O O . VAL A 1 105 ? -7.240 -10.167 16.725 1.00 97.81 105 VAL A O 1
ATOM 824 N N . LEU A 1 106 ? -8.766 -10.239 15.066 1.00 98.06 106 LEU A N 1
ATOM 825 C CA . LEU A 1 106 ? -9.982 -10.123 15.870 1.00 98.06 106 LEU A CA 1
ATOM 826 C C . LEU A 1 106 ? -10.792 -11.421 15.830 1.00 98.06 106 LEU A C 1
ATOM 828 O O . LEU A 1 106 ? -10.858 -12.110 14.811 1.00 98.06 106 LEU A O 1
ATOM 832 N N . LYS A 1 107 ? -11.461 -11.735 16.938 1.00 97.69 107 LYS A N 1
ATOM 833 C CA . LYS A 1 107 ? -12.407 -12.850 17.053 1.00 97.69 107 LYS A CA 1
ATOM 834 C C . LYS A 1 107 ? -13.835 -12.341 16.947 1.00 97.69 107 LYS A C 1
ATOM 836 O O . LYS A 1 107 ? -14.125 -11.192 17.272 1.00 97.69 107 LYS A O 1
ATOM 841 N N . ILE A 1 108 ? -14.746 -13.197 16.487 1.00 98.31 108 ILE A N 1
ATOM 842 C CA . ILE A 1 108 ? -16.171 -12.852 16.426 1.00 98.31 108 ILE A CA 1
ATOM 843 C C . ILE A 1 108 ? -16.646 -12.442 17.825 1.00 98.31 108 ILE A C 1
ATOM 845 O O . ILE A 1 108 ? -16.403 -13.160 18.794 1.00 98.31 108 ILE A O 1
ATOM 849 N N . GLY A 1 109 ? -17.311 -11.292 17.916 1.00 97.94 109 GLY A N 1
ATOM 850 C CA . GLY A 1 109 ? -17.765 -10.705 19.177 1.00 97.94 109 GLY A CA 1
ATOM 851 C C . GLY A 1 109 ? -16.780 -9.726 19.824 1.00 97.94 109 GLY A C 1
ATOM 852 O O . GLY A 1 109 ? -17.188 -9.004 20.731 1.00 97.94 109 GLY A O 1
ATOM 853 N N . ASP A 1 110 ? -15.531 -9.635 19.351 1.00 98.38 110 ASP A N 1
ATOM 854 C CA . ASP A 1 110 ? -14.593 -8.614 19.824 1.00 98.38 110 ASP A CA 1
ATOM 855 C C . ASP A 1 110 ? -15.099 -7.221 19.434 1.00 98.38 110 ASP A C 1
ATOM 857 O O . ASP A 1 110 ? -15.409 -6.956 18.268 1.00 98.38 110 ASP A O 1
ATOM 861 N N . ARG A 1 111 ? -15.142 -6.302 20.400 1.00 98.31 111 ARG A N 1
ATOM 862 C CA . ARG A 1 111 ? -15.256 -4.874 20.097 1.00 98.31 111 ARG A CA 1
ATOM 863 C C . ARG A 1 111 ? -13.917 -4.375 19.581 1.00 98.31 111 ARG A C 1
ATOM 865 O O . ARG A 1 111 ? -12.872 -4.807 20.061 1.00 98.31 111 ARG A O 1
ATOM 872 N N . PHE A 1 112 ? -13.931 -3.473 18.614 1.00 98.50 112 PHE A N 1
ATOM 873 C CA . PHE A 1 112 ? -12.702 -2.953 18.031 1.00 98.50 112 PHE A CA 1
ATOM 874 C C . PHE A 1 112 ? -12.802 -1.472 17.698 1.00 98.50 112 PHE A C 1
ATOM 876 O O . PHE A 1 112 ? -13.883 -0.929 17.454 1.00 98.50 112 PHE A O 1
ATOM 883 N N . GLU A 1 113 ? -11.628 -0.863 17.630 1.00 98.38 113 GLU A N 1
ATOM 884 C CA . GLU A 1 113 ? -11.394 0.484 17.143 1.00 98.38 113 GLU A CA 1
ATOM 885 C C . GLU A 1 113 ? -10.289 0.442 16.091 1.00 98.38 113 GLU A C 1
ATOM 887 O O . GLU A 1 113 ? -9.321 -0.319 16.193 1.00 98.38 113 GLU A O 1
ATOM 892 N N . VAL A 1 114 ? -10.447 1.268 15.065 1.00 98.50 114 VAL A N 1
ATOM 893 C CA . VAL A 1 114 ? -9.454 1.481 14.021 1.00 98.50 114 VAL A CA 1
ATOM 894 C C . VAL A 1 114 ? -9.142 2.963 13.973 1.00 98.50 114 VAL A C 1
ATOM 896 O O . VAL A 1 114 ? -10.035 3.776 13.751 1.00 98.50 114 VAL A O 1
ATOM 899 N N . HIS A 1 115 ? -7.875 3.313 14.153 1.00 98.50 115 HIS A N 1
ATOM 900 C CA . HIS A 1 115 ? -7.381 4.684 14.062 1.00 98.50 115 HIS A CA 1
ATOM 901 C C . HIS A 1 115 ? -6.463 4.818 12.854 1.00 98.50 115 HIS A C 1
ATOM 903 O O . HIS A 1 115 ? -5.667 3.919 12.587 1.00 98.50 115 HIS A O 1
ATOM 909 N N . ASN A 1 116 ? -6.530 5.939 12.138 1.00 98.12 116 ASN A N 1
ATOM 910 C CA . ASN A 1 116 ? -5.494 6.270 11.164 1.00 98.12 116 ASN A CA 1
ATOM 911 C C . ASN A 1 116 ? -4.222 6.666 11.929 1.00 98.12 116 ASN A C 1
ATOM 913 O O . ASN A 1 116 ? -4.286 7.452 12.870 1.00 98.12 116 ASN A O 1
ATOM 917 N N . VAL A 1 117 ? -3.059 6.133 11.552 1.00 97.00 117 VAL A N 1
ATOM 918 C CA . VAL A 1 117 ? -1.812 6.389 12.293 1.00 97.00 117 VAL A CA 1
ATOM 919 C C . VAL A 1 117 ? -1.339 7.841 12.208 1.00 97.00 117 VAL A C 1
ATOM 921 O O . VAL A 1 117 ? -0.512 8.247 13.021 1.00 97.00 117 VAL A O 1
ATOM 924 N N . GLN A 1 118 ? -1.850 8.627 11.253 1.00 95.69 118 GLN A N 1
ATOM 925 C CA . GLN A 1 118 ? -1.604 10.068 11.213 1.00 95.69 118 GLN A CA 1
ATOM 926 C C . GLN A 1 118 ? -2.356 10.824 12.324 1.00 95.69 118 GLN A C 1
ATOM 928 O O . GLN A 1 118 ? -2.000 11.965 12.589 1.00 95.69 118 GLN A O 1
ATOM 933 N N . ASP A 1 119 ? -3.345 10.208 12.986 1.00 95.31 119 ASP A N 1
ATOM 934 C CA . ASP A 1 119 ? -4.098 10.770 14.116 1.00 95.31 119 ASP A CA 1
ATOM 935 C C . ASP A 1 119 ? -4.497 9.672 15.129 1.00 95.31 119 ASP A C 1
ATOM 937 O O . ASP A 1 119 ? -5.662 9.305 15.282 1.00 95.31 119 ASP A O 1
ATOM 941 N N . LEU A 1 120 ? -3.498 9.098 15.814 1.00 93.88 120 LEU A N 1
ATOM 942 C CA . LEU A 1 120 ? -3.685 7.959 16.733 1.00 93.88 120 LEU A CA 1
ATOM 943 C C . LEU A 1 120 ? -4.519 8.266 17.980 1.00 93.88 120 LEU A C 1
ATOM 945 O O . LEU A 1 120 ? -5.021 7.338 18.609 1.00 93.88 120 LEU A O 1
ATOM 949 N N . TRP A 1 121 ? -4.610 9.537 18.361 1.00 92.25 121 TRP A N 1
ATOM 950 C CA . TRP A 1 121 ? -5.333 9.983 19.555 1.00 92.25 121 TRP A CA 1
ATOM 951 C C . TRP A 1 121 ? -6.639 10.707 19.213 1.00 92.25 121 TRP A C 1
ATOM 953 O O . TRP A 1 121 ? -7.318 11.199 20.114 1.00 92.25 121 TRP A O 1
ATOM 963 N N . GLY A 1 122 ? -6.969 10.801 17.925 1.00 93.25 122 GLY A N 1
ATOM 964 C CA . GLY A 1 122 ? -8.223 11.352 17.442 1.00 93.25 122 GLY A CA 1
ATOM 965 C C . GLY A 1 122 ? -9.385 10.371 17.552 1.00 93.25 122 GLY A C 1
ATOM 966 O O . GLY A 1 122 ? -9.348 9.379 18.276 1.00 93.25 122 GLY A O 1
ATOM 967 N N . THR A 1 123 ? -10.455 10.660 16.814 1.00 95.19 123 THR A N 1
ATOM 968 C CA . THR A 1 123 ? -11.621 9.767 16.754 1.00 95.19 123 THR A CA 1
ATOM 969 C C . THR A 1 123 ? -11.286 8.529 15.915 1.00 95.19 123 THR A C 1
ATOM 971 O O . THR A 1 123 ? -10.737 8.689 14.819 1.00 95.19 123 THR A O 1
ATOM 974 N N . PRO A 1 124 ? -11.650 7.309 16.354 1.00 97.31 124 PRO A N 1
ATOM 975 C CA . PRO A 1 124 ? -11.501 6.130 15.516 1.00 97.31 124 PRO A CA 1
ATOM 976 C C . PRO A 1 124 ? -12.232 6.316 14.180 1.00 97.31 124 PRO A C 1
ATOM 978 O O . PRO A 1 124 ? -13.399 6.707 14.139 1.00 97.31 124 PRO A O 1
ATOM 981 N N . VAL A 1 125 ? -11.565 5.990 13.075 1.00 97.75 125 VAL A N 1
ATOM 982 C CA . VAL A 1 125 ? -12.150 6.063 11.726 1.00 97.75 125 VAL A CA 1
ATOM 983 C C . VAL A 1 125 ? -13.155 4.940 11.471 1.00 97.75 125 VAL A C 1
ATOM 985 O O . VAL A 1 125 ? -13.976 5.020 10.559 1.00 97.75 125 VAL A O 1
ATOM 988 N N . THR A 1 126 ? -13.095 3.864 12.255 1.00 98.00 126 THR A N 1
ATOM 989 C CA . THR A 1 126 ? -14.057 2.759 12.226 1.00 98.00 126 THR A CA 1
ATOM 990 C C . THR A 1 126 ? -14.096 2.103 13.600 1.00 98.00 126 THR A C 1
ATOM 992 O O . THR A 1 126 ? -13.051 1.843 14.193 1.00 98.00 126 THR A O 1
ATOM 995 N N . THR A 1 127 ? -15.291 1.803 14.104 1.00 98.12 127 THR A N 1
ATOM 996 C CA . THR A 1 127 ? -15.487 1.002 15.319 1.00 98.12 127 THR A CA 1
ATOM 997 C C . THR A 1 127 ? -16.601 -0.005 15.092 1.00 98.12 127 THR A C 1
ATOM 999 O O . THR A 1 127 ? -17.400 0.128 14.160 1.00 98.12 127 THR A O 1
ATOM 1002 N N . GLY A 1 128 ? -16.672 -1.027 15.937 1.00 97.75 128 GLY A N 1
ATOM 1003 C CA . GLY A 1 128 ? -17.786 -1.960 15.896 1.00 97.75 128 GLY A CA 1
ATOM 1004 C C . GLY A 1 128 ? -17.554 -3.207 16.725 1.00 97.75 128 GLY A C 1
ATOM 1005 O O . GLY A 1 128 ? -16.627 -3.290 17.526 1.00 97.75 128 GLY A O 1
ATOM 1006 N N . THR A 1 129 ? -18.427 -4.190 16.516 1.00 98.19 129 THR A N 1
ATOM 1007 C CA . THR A 1 129 ? -18.233 -5.564 16.988 1.00 98.19 129 THR A CA 1
ATOM 1008 C C . THR A 1 129 ? -17.902 -6.433 15.784 1.00 98.19 129 THR A C 1
ATOM 1010 O O . THR A 1 129 ? -18.624 -6.408 14.787 1.00 98.19 129 THR A O 1
ATOM 1013 N N . TYR A 1 130 ? -16.799 -7.171 15.846 1.00 98.44 130 TYR A N 1
ATOM 1014 C CA . TYR A 1 130 ? -16.325 -7.967 14.726 1.00 98.44 130 TYR A CA 1
ATOM 1015 C C . TYR A 1 130 ? -17.263 -9.152 14.467 1.00 98.44 130 TYR A C 1
ATOM 1017 O O . TYR A 1 130 ? -17.495 -9.984 15.343 1.00 98.44 130 TYR A O 1
ATOM 1025 N N . GLY A 1 131 ? -17.810 -9.221 13.251 1.00 97.38 131 GLY A N 1
ATOM 1026 C CA . GLY A 1 131 ? -18.770 -10.249 12.835 1.00 97.38 131 GLY A CA 1
ATOM 1027 C C . GLY A 1 131 ? -18.164 -11.432 12.073 1.00 97.38 131 GLY A C 1
ATOM 1028 O O . GLY A 1 131 ? -18.907 -12.316 11.664 1.00 97.38 131 GLY A O 1
ATOM 1029 N N . GLY A 1 132 ? -16.842 -11.455 11.853 1.00 94.75 132 GLY A N 1
ATOM 1030 C CA . GLY A 1 132 ? -16.157 -12.528 11.112 1.00 94.75 132 GLY A CA 1
ATOM 1031 C C . GLY A 1 132 ? -15.966 -12.282 9.609 1.00 94.75 132 GLY A C 1
ATOM 1032 O O . GLY A 1 132 ? -15.403 -13.138 8.935 1.00 94.75 132 GLY A O 1
ATOM 1033 N N . GLY A 1 133 ? -16.412 -11.136 9.087 1.00 95.25 133 GLY A N 1
ATOM 1034 C CA . GLY A 1 133 ? -16.175 -10.698 7.705 1.00 95.25 133 GLY A CA 1
ATOM 1035 C C . GLY A 1 133 ? -15.151 -9.564 7.607 1.00 95.25 133 GLY A C 1
ATOM 1036 O O . GLY A 1 133 ? -14.626 -9.103 8.616 1.00 95.25 133 GLY A O 1
ATOM 1037 N N . ALA A 1 134 ? -14.895 -9.078 6.391 1.00 97.31 134 ALA A N 1
ATOM 1038 C CA . ALA A 1 134 ? -14.010 -7.933 6.188 1.00 97.31 134 ALA A CA 1
ATOM 1039 C C . ALA A 1 134 ? -14.550 -6.667 6.877 1.00 97.31 134 ALA A C 1
ATOM 1041 O O . ALA A 1 134 ? -15.751 -6.390 6.847 1.00 97.31 134 ALA A O 1
ATOM 1042 N N . VAL A 1 135 ? -13.648 -5.876 7.454 1.00 98.44 135 VAL A N 1
ATOM 1043 C CA . VAL A 1 135 ? -13.959 -4.555 8.006 1.00 98.44 135 VAL A CA 1
ATOM 1044 C C . VAL A 1 135 ? -13.702 -3.507 6.931 1.00 98.44 135 VAL A C 1
ATOM 1046 O O . VAL A 1 135 ? -12.646 -3.498 6.300 1.00 98.44 135 VAL A O 1
ATOM 1049 N N . ILE A 1 136 ? -14.684 -2.641 6.694 1.00 98.38 136 ILE A N 1
ATOM 1050 C CA . ILE A 1 136 ? -14.597 -1.582 5.688 1.00 98.38 136 ILE A CA 1
ATOM 1051 C C . ILE A 1 136 ? -13.818 -0.408 6.273 1.00 98.38 136 ILE A C 1
ATOM 1053 O O . ILE A 1 136 ? -14.288 0.221 7.217 1.00 98.38 136 ILE A O 1
ATOM 1057 N N . LEU A 1 137 ? -12.643 -0.116 5.713 1.00 98.38 137 LEU A N 1
ATOM 1058 C CA . LEU A 1 137 ? -11.817 1.013 6.133 1.00 98.38 137 LEU A CA 1
ATOM 1059 C C . LEU A 1 137 ? -11.988 2.192 5.169 1.00 98.38 137 LEU A C 1
ATOM 1061 O O . LEU A 1 137 ? -11.910 1.992 3.952 1.00 98.38 137 LEU A O 1
ATOM 1065 N N . PRO A 1 138 ? -12.215 3.415 5.671 1.00 98.00 138 PRO A N 1
ATOM 1066 C CA . PRO A 1 138 ? -12.281 4.601 4.834 1.00 98.00 138 PRO A CA 1
ATOM 1067 C C . PRO A 1 138 ? -10.876 5.012 4.383 1.00 98.00 138 PRO A C 1
ATOM 1069 O O . PRO A 1 138 ? -9.939 5.005 5.174 1.00 98.00 138 PRO A O 1
ATOM 1072 N N . MET A 1 139 ? -10.742 5.392 3.114 1.00 98.06 139 MET A N 1
ATOM 1073 C CA . MET A 1 139 ? -9.465 5.785 2.501 1.00 98.06 139 MET A CA 1
ATOM 1074 C C . MET A 1 139 ? -9.390 7.285 2.223 1.00 98.06 139 MET A C 1
ATOM 1076 O O . MET A 1 139 ? -8.623 7.748 1.388 1.00 98.06 139 MET A O 1
ATOM 1080 N N . ASN A 1 140 ? -10.241 8.085 2.856 1.00 94.00 140 ASN A N 1
ATOM 1081 C CA . ASN A 1 140 ? -10.214 9.529 2.678 1.00 94.00 140 ASN A CA 1
ATOM 1082 C C . ASN A 1 140 ? -9.083 10.191 3.473 1.00 94.00 140 ASN A C 1
ATOM 1084 O O . ASN A 1 140 ? -9.001 11.410 3.390 1.00 94.00 140 ASN A O 1
ATOM 1088 N N . GLY A 1 141 ? -8.251 9.449 4.218 1.00 93.62 141 GLY A N 1
ATOM 1089 C CA . GLY A 1 141 ? -7.239 9.945 5.153 1.00 93.62 141 GLY A CA 1
ATOM 1090 C C . GLY A 1 141 ? -7.773 10.855 6.266 1.00 93.62 141 GLY A C 1
ATOM 1091 O O . GLY A 1 141 ? -8.932 11.270 6.277 1.00 93.62 141 GLY A O 1
ATOM 1092 N N . VAL A 1 142 ? -6.888 11.243 7.181 1.00 95.06 142 VAL A N 1
ATOM 1093 C CA . VAL A 1 142 ? -7.172 12.221 8.248 1.00 95.06 142 VAL A CA 1
ATOM 1094 C C . VAL A 1 142 ? -6.286 13.453 8.093 1.00 95.06 142 VAL A C 1
ATOM 1096 O O . VAL A 1 142 ? -5.256 13.400 7.424 1.00 95.06 142 VAL A O 1
ATOM 1099 N N . THR A 1 143 ? -6.692 14.581 8.673 1.00 92.25 143 THR A N 1
ATOM 1100 C CA . THR A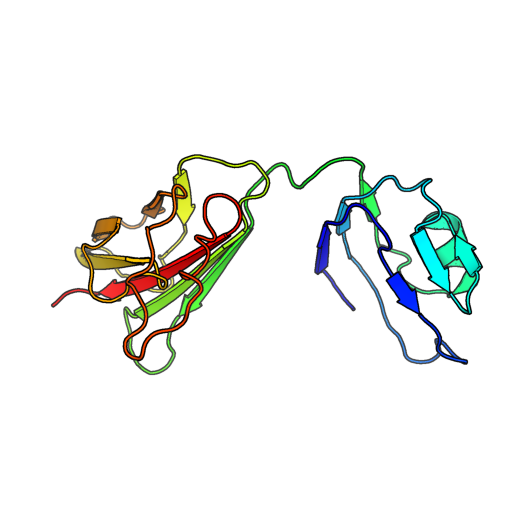 1 143 ? -5.805 15.746 8.788 1.00 92.25 143 THR A CA 1
ATOM 1101 C C . THR A 1 143 ? -4.849 15.488 9.950 1.00 92.25 143 THR A C 1
ATOM 1103 O O . THR A 1 143 ? -5.329 15.396 11.079 1.00 92.25 143 THR A O 1
ATOM 1106 N N . PRO A 1 144 ? -3.528 15.368 9.720 1.00 91.50 144 PRO A N 1
ATOM 1107 C CA . PRO A 1 144 ? -2.596 15.111 10.809 1.00 91.50 144 PRO A CA 1
ATOM 1108 C C . PRO A 1 144 ? -2.579 16.287 11.801 1.00 91.50 144 PRO A C 1
ATOM 1110 O O . PRO A 1 144 ? -2.639 17.444 11.364 1.00 91.50 144 PRO A O 1
ATOM 1113 N N . PRO A 1 145 ? -2.466 16.037 13.117 1.00 89.06 145 PRO A N 1
ATOM 1114 C CA . PRO A 1 145 ? -2.345 17.100 14.100 1.00 89.06 145 PRO A CA 1
ATOM 1115 C C . PRO A 1 145 ? -1.047 17.889 13.882 1.00 89.06 145 PRO A C 1
ATOM 1117 O O . PRO A 1 145 ? -0.039 17.366 13.395 1.00 89.06 145 PRO A O 1
ATOM 1120 N N . LEU A 1 146 ? -1.063 19.172 14.251 1.00 85.94 146 LEU A N 1
ATOM 1121 C CA . LEU A 1 146 ? 0.110 20.032 14.115 1.00 85.94 146 LEU A CA 1
ATOM 1122 C C . LEU A 1 146 ? 1.243 19.560 15.043 1.00 85.94 146 LEU A C 1
ATOM 1124 O O . LEU A 1 146 ? 0.996 19.317 16.228 1.00 85.94 146 LEU A O 1
ATOM 1128 N N . PRO A 1 147 ? 2.492 19.479 14.550 1.00 82.44 147 PRO A N 1
ATOM 1129 C CA . PRO A 1 147 ? 3.636 19.170 15.389 1.00 82.44 147 PRO A CA 1
ATOM 1130 C C . PRO A 1 147 ? 3.820 20.222 16.483 1.00 82.44 147 PRO A C 1
ATOM 1132 O O . PRO A 1 147 ? 3.815 21.428 16.222 1.00 82.44 147 PRO A O 1
ATOM 1135 N N . ILE A 1 148 ? 4.061 19.765 17.709 1.00 81.94 148 ILE A N 1
ATOM 1136 C CA . ILE A 1 148 ? 4.516 20.638 18.792 1.00 81.94 148 ILE A CA 1
ATOM 1137 C C . ILE A 1 148 ? 5.966 21.045 18.492 1.00 81.94 148 ILE A C 1
ATOM 1139 O O . ILE A 1 148 ? 6.782 20.204 18.122 1.00 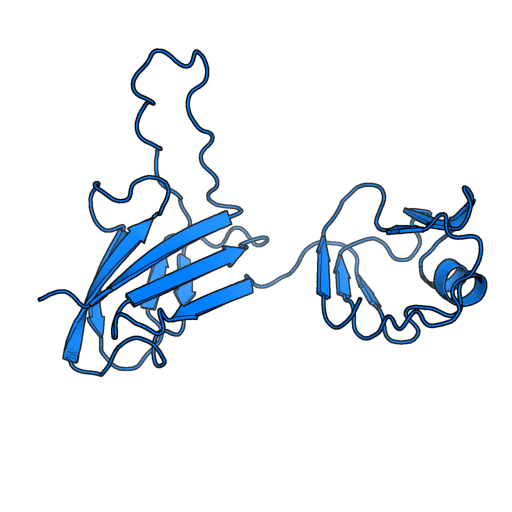81.94 148 ILE A O 1
ATOM 1143 N N . GLY A 1 149 ? 6.295 22.329 18.655 1.00 81.19 149 GLY A N 1
ATOM 1144 C CA . GLY A 1 149 ? 7.661 22.836 18.455 1.00 81.19 149 GLY A CA 1
ATOM 1145 C C . GLY A 1 149 ? 7.900 23.611 17.155 1.00 81.19 149 GLY A C 1
ATOM 1146 O O . GLY A 1 149 ? 9.049 23.875 16.820 1.00 81.19 149 GLY A O 1
ATOM 1147 N N . GLY A 1 150 ? 6.843 24.017 16.441 1.00 69.38 150 GLY A N 1
ATOM 1148 C CA . GLY A 1 150 ? 6.944 25.072 15.424 1.00 69.38 150 GLY A CA 1
ATOM 1149 C C . GLY A 1 150 ? 7.535 24.644 14.080 1.00 69.38 150 GLY A C 1
ATOM 1150 O O . GLY A 1 150 ? 8.132 25.474 13.397 1.00 69.38 150 GLY A O 1
ATOM 1151 N N . SER A 1 151 ? 7.367 23.377 13.678 1.00 77.31 151 SER A N 1
ATOM 1152 C CA . SER A 1 151 ? 7.647 22.978 12.291 1.00 77.31 151 SER A CA 1
ATOM 1153 C C . SER A 1 151 ? 6.887 23.909 11.335 1.00 77.31 151 SER A C 1
ATOM 1155 O O . SER A 1 151 ? 5.663 24.007 11.448 1.00 77.31 151 SER A O 1
ATOM 1157 N N . PRO A 1 152 ? 7.566 24.580 10.387 1.00 74.44 152 PRO A N 1
ATOM 1158 C CA . PRO A 1 152 ? 6.908 25.504 9.467 1.00 74.44 152 PRO A CA 1
ATOM 1159 C C . PRO A 1 152 ? 6.016 24.779 8.450 1.00 74.44 152 PRO A C 1
ATOM 1161 O O . PRO A 1 152 ? 5.164 25.402 7.825 1.00 74.44 152 PRO A O 1
ATOM 1164 N N . ALA A 1 153 ? 6.206 23.467 8.281 1.00 79.38 153 ALA A N 1
ATOM 1165 C CA . ALA A 1 153 ? 5.403 22.632 7.403 1.00 79.38 153 ALA A CA 1
ATOM 1166 C C . ALA A 1 153 ? 4.457 21.747 8.220 1.00 79.38 153 ALA A C 1
ATOM 1168 O O . ALA A 1 153 ? 4.891 21.007 9.112 1.00 79.38 153 ALA A O 1
ATOM 1169 N N . ALA A 1 154 ? 3.171 21.804 7.870 1.00 80.94 154 ALA A N 1
ATOM 1170 C CA . ALA A 1 154 ? 2.187 20.838 8.331 1.00 80.94 154 ALA A CA 1
ATOM 1171 C C . ALA A 1 154 ? 2.504 19.448 7.744 1.00 80.94 154 ALA A C 1
ATOM 1173 O O . ALA A 1 154 ? 2.969 19.364 6.600 1.00 80.94 154 ALA A O 1
ATOM 1174 N N . PRO A 1 155 ? 2.254 18.355 8.484 1.00 86.19 155 PRO A N 1
ATOM 1175 C CA . PRO A 1 155 ? 2.429 17.019 7.942 1.00 86.19 155 PRO A CA 1
ATOM 1176 C C . PRO A 1 155 ? 1.491 16.794 6.753 1.00 86.19 155 PRO A C 1
ATOM 1178 O O . PRO A 1 155 ? 0.330 17.206 6.762 1.00 86.19 155 PRO A O 1
ATOM 1181 N N . ILE A 1 156 ? 2.005 16.128 5.723 1.00 90.88 156 ILE A N 1
ATOM 1182 C CA . ILE A 1 156 ? 1.243 15.830 4.512 1.00 90.88 156 ILE A CA 1
ATOM 1183 C C . ILE A 1 156 ? 0.278 14.684 4.812 1.00 90.88 156 ILE A C 1
ATOM 1185 O O . ILE A 1 156 ? 0.672 13.642 5.338 1.00 90.88 156 ILE A O 1
ATOM 1189 N N . LYS A 1 157 ? -0.987 14.872 4.450 1.00 94.00 157 LYS A N 1
ATOM 1190 C CA . LYS A 1 157 ? -1.994 13.813 4.447 1.00 94.00 157 LYS A CA 1
ATOM 1191 C C . LYS A 1 157 ? -1.666 12.782 3.367 1.00 94.00 157 LYS A C 1
ATOM 1193 O O . LYS A 1 157 ? -1.439 13.164 2.222 1.00 94.00 157 LYS A O 1
ATOM 1198 N N . THR A 1 158 ? -1.647 11.500 3.722 1.00 95.00 158 THR A N 1
ATOM 1199 C CA . THR A 1 158 ? -1.247 10.429 2.791 1.00 95.00 158 THR A CA 1
ATOM 1200 C C . THR A 1 158 ? -2.415 9.815 2.020 1.00 95.00 158 THR A C 1
ATOM 1202 O O . THR A 1 158 ? -2.215 9.298 0.921 1.00 95.00 158 THR A O 1
ATOM 1205 N N . GLY A 1 159 ? -3.635 9.880 2.560 1.00 94.12 159 GLY A N 1
ATOM 1206 C CA . GLY A 1 159 ? -4.834 9.440 1.849 1.00 94.12 159 GLY A CA 1
ATOM 1207 C C . GLY A 1 159 ? -5.209 10.388 0.691 1.00 94.12 159 GLY A C 1
ATOM 1208 O O . GLY A 1 159 ? -5.034 11.604 0.824 1.00 94.12 159 GLY A O 1
ATOM 1209 N N . PRO A 1 160 ? -5.775 9.876 -0.419 1.00 95.69 160 PRO A N 1
ATOM 1210 C CA . PRO A 1 160 ? -6.293 8.517 -0.560 1.00 95.69 160 PRO A CA 1
ATOM 1211 C C . PRO A 1 160 ? -5.298 7.483 -1.085 1.00 95.69 160 PRO A C 1
ATOM 1213 O O . PRO A 1 160 ? -5.660 6.312 -1.133 1.00 95.69 160 PRO A O 1
ATOM 1216 N N . ASP A 1 161 ? -4.083 7.877 -1.469 1.00 94.31 161 ASP A N 1
ATOM 1217 C CA . ASP A 1 161 ? -3.079 6.977 -2.052 1.00 94.31 161 ASP A CA 1
ATOM 1218 C C . ASP A 1 161 ? -2.584 5.919 -1.059 1.00 94.31 161 ASP A C 1
ATOM 1220 O O . ASP A 1 161 ? -2.403 4.746 -1.405 1.00 94.31 161 ASP A O 1
ATOM 1224 N N . LEU A 1 162 ? -2.363 6.338 0.188 1.00 96.50 162 LEU A N 1
ATOM 1225 C CA . LEU A 1 162 ? -1.868 5.502 1.271 1.00 96.50 162 LEU A CA 1
ATOM 1226 C C . LEU A 1 162 ? -2.567 5.874 2.574 1.00 96.50 162 LEU A C 1
ATOM 1228 O O . LEU A 1 162 ? -2.428 6.996 3.053 1.00 96.50 162 LEU A O 1
ATOM 1232 N N . ASP A 1 163 ? -3.205 4.900 3.210 1.00 98.06 163 ASP A N 1
ATOM 1233 C CA . ASP A 1 163 ? -3.571 5.010 4.618 1.00 98.06 163 ASP A CA 1
ATOM 1234 C C . ASP A 1 163 ? -3.019 3.821 5.397 1.00 98.06 163 ASP A C 1
ATOM 1236 O O . ASP A 1 163 ? -2.962 2.680 4.927 1.00 98.06 163 ASP A O 1
ATOM 1240 N N . VAL A 1 164 ? -2.570 4.114 6.612 1.00 98.31 164 VAL A N 1
ATOM 1241 C CA . VAL A 1 164 ? -2.084 3.120 7.559 1.00 98.31 164 VAL A CA 1
ATOM 1242 C C . VAL A 1 164 ? -2.920 3.250 8.815 1.00 98.31 164 VAL A C 1
ATOM 1244 O O . VAL A 1 164 ? -3.155 4.352 9.309 1.00 98.31 164 VAL A O 1
ATOM 1247 N N . PHE A 1 165 ? -3.360 2.115 9.335 1.00 98.62 165 PHE A N 1
ATOM 1248 C CA . PHE A 1 165 ? -4.286 2.051 10.444 1.00 98.62 165 PHE A CA 1
ATOM 1249 C C . PHE A 1 165 ? -3.711 1.237 11.593 1.00 98.62 165 PHE A C 1
ATOM 1251 O O . PHE A 1 165 ? -3.126 0.171 11.386 1.00 98.62 165 PHE A O 1
ATOM 1258 N N . LEU A 1 166 ? -3.926 1.725 12.809 1.00 98.56 166 LEU A N 1
ATOM 1259 C CA . LEU A 1 166 ? -3.806 0.936 14.020 1.00 98.56 166 LEU A CA 1
ATOM 1260 C C . LEU A 1 166 ? -5.167 0.305 14.316 1.00 98.56 166 LEU A C 1
ATOM 1262 O O . LEU A 1 166 ? -6.144 1.010 14.549 1.00 98.56 166 LEU A O 1
ATOM 1266 N N . VAL A 1 167 ? -5.206 -1.022 14.322 1.00 98.56 167 VAL A N 1
ATOM 1267 C CA . VAL A 1 167 ? -6.355 -1.811 14.767 1.00 98.56 167 VAL A CA 1
ATOM 1268 C C . VAL A 1 167 ? -6.108 -2.232 16.206 1.00 98.56 167 VAL A C 1
ATOM 1270 O O . VAL A 1 167 ? -5.037 -2.767 16.510 1.00 98.56 167 VAL A O 1
ATOM 1273 N N . THR A 1 168 ? -7.095 -2.036 17.072 1.00 98.25 168 THR A N 1
ATOM 1274 C CA . THR A 1 168 ? -7.066 -2.475 18.470 1.00 98.25 168 THR A CA 1
ATOM 1275 C C . THR A 1 168 ? -8.403 -3.070 18.874 1.00 98.25 168 THR A C 1
ATOM 1277 O O . THR A 1 168 ? -9.455 -2.469 18.660 1.00 98.25 168 THR A O 1
ATOM 1280 N N . ARG A 1 169 ? -8.366 -4.235 19.519 1.00 97.81 169 ARG A N 1
ATOM 1281 C CA . ARG A 1 169 ? -9.498 -4.750 20.281 1.00 97.81 169 ARG A CA 1
ATOM 1282 C C . ARG A 1 169 ? -9.767 -3.805 21.452 1.00 97.81 169 ARG A C 1
ATOM 1284 O O . ARG A 1 169 ? -8.869 -3.550 22.254 1.00 97.81 169 ARG A O 1
ATOM 1291 N N . ALA A 1 170 ? -10.990 -3.302 21.523 1.00 90.38 170 ALA A N 1
ATOM 1292 C CA . ALA A 1 170 ? -11.449 -2.467 22.618 1.00 90.38 170 ALA A CA 1
ATOM 1293 C C . ALA A 1 170 ? -11.713 -3.323 23.877 1.00 90.38 170 ALA A C 1
ATOM 1295 O O . ALA A 1 170 ? -11.950 -4.529 23.743 1.00 90.38 170 ALA A O 1
ATOM 1296 N N . PRO A 1 171 ? -11.652 -2.724 25.080 1.00 78.00 171 PRO A N 1
ATOM 1297 C CA . PRO A 1 171 ? -11.969 -3.402 26.337 1.00 78.00 171 PRO A CA 1
ATOM 1298 C C . PRO A 1 171 ? -13.380 -4.007 26.392 1.00 78.00 171 PRO A C 1
ATOM 1300 O O . PRO A 1 171 ? -14.320 -3.440 25.780 1.00 78.00 171 PRO A O 1
#

Secondary structure (DSSP, 8-state):
-BS-EEE-SS--EEE--S--TT---BS-EEES-TTSS-EEETTEEE-HHHHHHHHS--TT-EEESS--SS-EEEEEE-SSSTTEEEEEEE-TT--SEEEE--TTT--TT-EEEEEEGGGTTS--SEEEE--SS-EEEE-S---PPPPTT--SSPPPP-TTTEEEEEEEE--

Radius of gyration: 20.36 Å; chains: 1; bounding box: 48×40×51 Å

Sequence (171 aa):
MNNNTVVGTLGMVNLRDTSTVGWQWTGNQYWRDPQAKVWTFRDTNYALADWKVATGLGATDQATLGQPGQPRVFVRANQYEPGRAIATVFNWPHQGTVPVDLSGVLKIGDRFEVHNVQDLWGTPVTTGTYGGGAVILPMNGVTPPLPIGGSPAAPIKTGPDLDVFLVTRAP